Protein AF-A0A0G0ZU12-F1 (afdb_monomer)

Sequence (100 aa):
MITLVVSSPCIFLEGGSAYRLLNSIMEHTSPGGINLLIGFTNVGDFQKNPIAKTKLYPQKDYILELYKNNGFEVLKYNTKMGLTKSGEQQEKFFLLTRKN

Organism: NCBI:txid1619112

Secondary structure (DSSP, 8-state):
--------HHHHSBHHHHHHHHHHHHHHSPTT-EEEEEEEEEEEGGGG-GGGGTBT-PPTTHHHHHHHHTTEEEEEEEEEEEE-TTS-EEEEEEEEEEE-

Nearest PDB structures (foldseek):
  5xvq-assembly2_B  TM=6.645E-01  e=7.666E-04  Macaca mulatta
  6chh-assembly1_D  TM=6.342E-01  e=9.822E-04  Homo sapiens
  7ble-assembly1_A  TM=6.522E-01  e=1.425E-03  Homo sapiens
  7nbm-assembly4_D  TM=6.335E-01  e=1.613E-03  Homo sapiens
  6chh-assembly1_B-2  TM=6.332E-01  e=1.613E-03  Homo sapiens

InterPro domains:
  IPR015985 Tellurite resistance methyltransferase TehB-like domain [PF03848] (10-87)

Mean predicted aligned error: 6.4 Å

Structure (mmCIF, N/CA/C/O backbone):
data_AF-A0A0G0ZU12-F1
#
_entry.id   AF-A0A0G0ZU12-F1
#
loop_
_atom_site.group_PDB
_atom_site.id
_atom_site.type_symbol
_atom_site.label_atom_id
_atom_site.label_alt_id
_atom_site.label_comp_id
_atom_site.label_asym_id
_atom_site.label_entity_id
_atom_site.label_seq_id
_atom_site.pdbx_PDB_ins_code
_atom_site.Cartn_x
_atom_site.Cartn_y
_atom_site.Cartn_z
_atom_site.occupancy
_atom_site.B_iso_or_equiv
_atom_site.auth_seq_id
_atom_site.auth_comp_id
_atom_site.auth_asym_id
_atom_site.auth_atom_id
_atom_site.pdbx_PDB_model_num
ATOM 1 N N . MET A 1 1 ? -9.672 -8.131 16.511 1.00 44.28 1 MET A N 1
ATOM 2 C CA . MET A 1 1 ? -9.386 -9.030 15.372 1.00 44.28 1 MET A CA 1
ATOM 3 C C . MET A 1 1 ? -8.406 -8.305 14.463 1.00 44.28 1 MET A C 1
ATOM 5 O O . MET A 1 1 ? -8.706 -7.186 14.073 1.00 44.28 1 MET A O 1
ATOM 9 N N . ILE A 1 2 ? -7.214 -8.855 14.224 1.00 42.47 2 ILE A N 1
ATOM 10 C CA . ILE A 1 2 ? -6.239 -8.259 13.296 1.00 42.47 2 ILE A CA 1
ATOM 11 C C . ILE A 1 2 ? -6.469 -8.922 11.941 1.00 42.47 2 ILE A C 1
ATOM 13 O O . ILE A 1 2 ? -6.203 -10.114 11.800 1.00 42.47 2 ILE A O 1
ATOM 17 N N . THR A 1 3 ? -6.967 -8.174 10.959 1.00 45.72 3 THR A N 1
ATOM 18 C CA . THR A 1 3 ? -7.063 -8.666 9.582 1.00 45.72 3 THR A CA 1
ATOM 19 C C . THR A 1 3 ? -5.734 -8.394 8.890 1.00 45.72 3 THR A C 1
ATOM 21 O O . THR A 1 3 ? -5.523 -7.367 8.254 1.00 45.72 3 THR A O 1
ATOM 24 N N . LEU A 1 4 ? -4.784 -9.316 9.041 1.00 40.09 4 LEU A N 1
ATOM 25 C CA . LEU A 1 4 ? -3.506 -9.215 8.348 1.00 40.09 4 LEU A CA 1
ATOM 26 C C . LEU A 1 4 ? -3.704 -9.526 6.857 1.00 40.09 4 LEU A C 1
ATOM 28 O O . LEU A 1 4 ? -3.636 -10.681 6.444 1.00 40.09 4 LEU A O 1
ATOM 32 N N . VAL A 1 5 ? -3.917 -8.500 6.037 1.00 47.69 5 VAL A N 1
ATOM 33 C CA . VAL A 1 5 ? -3.925 -8.660 4.579 1.00 47.69 5 VAL A CA 1
ATOM 34 C C . VAL A 1 5 ? -2.545 -8.366 4.007 1.00 47.69 5 VAL A C 1
ATOM 36 O O . VAL A 1 5 ? -2.308 -7.282 3.493 1.00 47.69 5 VAL A O 1
ATOM 39 N N . VAL A 1 6 ? -1.633 -9.346 4.033 1.00 43.72 6 VAL A N 1
ATOM 40 C CA . VAL A 1 6 ? -0.395 -9.280 3.232 1.00 43.72 6 VAL A CA 1
ATOM 41 C C . VAL A 1 6 ? -0.780 -9.449 1.767 1.00 43.72 6 VAL A C 1
ATOM 43 O O . VAL A 1 6 ? -0.681 -10.526 1.186 1.00 43.72 6 VAL A O 1
ATOM 46 N N . SER A 1 7 ? -1.262 -8.377 1.154 1.00 44.22 7 SER A N 1
ATOM 47 C CA . SER A 1 7 ? -1.326 -8.322 -0.292 1.00 44.22 7 SER A CA 1
ATOM 48 C C . SER A 1 7 ? 0.041 -7.849 -0.780 1.00 44.22 7 SER A C 1
ATOM 50 O O . SER A 1 7 ? 0.556 -6.823 -0.339 1.00 44.22 7 SER A O 1
ATOM 52 N N . SER A 1 8 ? 0.619 -8.597 -1.717 1.00 43.03 8 SER A N 1
ATOM 53 C CA . SER A 1 8 ? 1.574 -8.078 -2.696 1.00 43.03 8 SER A CA 1
ATOM 54 C C . SER A 1 8 ? 0.784 -7.801 -3.983 1.00 43.03 8 SER A C 1
ATOM 56 O O . SER A 1 8 ? 1.006 -8.464 -4.998 1.00 43.03 8 SER A O 1
ATOM 58 N N . PRO A 1 9 ? -0.238 -6.917 -3.958 1.00 43.75 9 PRO A N 1
ATOM 59 C CA . PRO A 1 9 ? -1.220 -6.872 -5.035 1.00 43.75 9 PRO A CA 1
ATOM 60 C C . PRO A 1 9 ? -0.587 -6.337 -6.327 1.00 43.75 9 PRO A C 1
ATOM 62 O O . PRO A 1 9 ? -1.098 -6.573 -7.414 1.00 43.75 9 PRO A O 1
ATOM 65 N N . CYS A 1 10 ? 0.556 -5.654 -6.219 1.00 45.84 10 CYS A N 1
ATOM 66 C CA . CYS A 1 10 ? 1.112 -4.850 -7.296 1.00 45.84 10 CYS A CA 1
ATOM 67 C C . CYS A 1 10 ? 1.851 -5.637 -8.388 1.00 45.84 10 CYS A C 1
ATOM 69 O O . CYS A 1 10 ? 1.947 -5.152 -9.510 1.00 45.84 10 CYS A O 1
ATOM 71 N N . ILE A 1 11 ? 2.362 -6.845 -8.110 1.00 52.59 11 ILE A N 1
ATOM 72 C CA . ILE A 1 11 ? 3.121 -7.608 -9.126 1.00 52.59 11 ILE A CA 1
ATOM 73 C C . ILE A 1 11 ? 2.219 -8.569 -9.922 1.00 52.59 11 ILE A C 1
ATOM 75 O O . ILE A 1 11 ? 2.534 -8.886 -11.076 1.00 52.59 11 ILE A O 1
ATOM 79 N N . PHE A 1 12 ? 1.097 -9.018 -9.346 1.00 59.16 12 PHE A N 1
ATOM 80 C CA . PHE A 1 12 ? 0.334 -10.162 -9.868 1.00 59.16 12 PHE A CA 1
ATOM 81 C C . PHE A 1 12 ? -1.140 -9.889 -10.185 1.00 59.16 12 PHE A C 1
ATOM 83 O O . PHE A 1 12 ? -1.762 -10.734 -10.821 1.00 59.16 12 PHE A O 1
ATOM 90 N N . LEU A 1 13 ? -1.703 -8.743 -9.789 1.00 64.38 13 LEU A N 1
ATOM 91 C CA . LEU A 1 13 ? -3.097 -8.415 -10.094 1.00 64.38 13 LEU A CA 1
ATOM 92 C C . LEU A 1 13 ? -3.191 -7.430 -11.261 1.00 64.38 13 LEU A C 1
ATOM 94 O O . LEU A 1 13 ? -2.490 -6.413 -11.305 1.00 64.38 13 LEU A O 1
ATOM 98 N N . GLU A 1 14 ? -4.103 -7.720 -12.186 1.00 69.38 14 GLU A N 1
ATOM 99 C CA . GLU A 1 14 ? -4.560 -6.743 -13.172 1.00 69.38 14 GLU A CA 1
ATOM 100 C C . GLU A 1 14 ? -5.127 -5.514 -12.456 1.00 69.38 14 GLU A C 1
ATOM 102 O O . GLU A 1 14 ? -5.786 -5.647 -11.419 1.00 69.38 14 GLU A O 1
ATOM 107 N N . GLY A 1 15 ? -4.880 -4.320 -13.007 1.00 64.69 15 GLY A N 1
ATOM 108 C CA . GLY A 1 15 ? -5.213 -3.049 -12.353 1.00 64.69 15 GLY A CA 1
ATOM 109 C C . GLY A 1 15 ? -6.642 -3.008 -11.796 1.00 64.69 15 GLY A C 1
ATOM 110 O O . GLY A 1 15 ? -6.838 -2.762 -10.607 1.00 64.69 15 GLY A O 1
ATOM 111 N N . GLY A 1 16 ? -7.637 -3.345 -12.624 1.00 68.19 16 GLY A N 1
ATOM 112 C CA . GLY A 1 16 ? -9.049 -3.364 -12.219 1.00 68.19 16 GLY A CA 1
ATOM 113 C C . GLY A 1 16 ? -9.365 -4.358 -11.094 1.00 68.19 16 GLY A C 1
ATOM 114 O O . GLY A 1 16 ? -10.109 -4.029 -10.170 1.00 68.19 16 GLY A O 1
ATOM 115 N N . SER A 1 17 ? -8.771 -5.552 -11.132 1.00 73.12 17 SER A N 1
ATOM 116 C CA . SER A 1 17 ? -8.960 -6.596 -10.114 1.00 73.12 17 SER A CA 1
ATOM 117 C C . SER A 1 17 ? -8.334 -6.208 -8.777 1.00 73.12 17 SER A C 1
ATOM 119 O O . SER A 1 17 ? -8.909 -6.464 -7.720 1.00 73.12 17 SER A O 1
ATOM 121 N N . ALA A 1 18 ? -7.188 -5.529 -8.812 1.00 75.44 18 ALA A N 1
ATOM 122 C CA . ALA A 1 18 ? -6.506 -5.068 -7.613 1.00 75.44 18 ALA A CA 1
ATOM 123 C C . ALA A 1 18 ? -7.299 -3.977 -6.875 1.00 75.44 18 ALA A C 1
ATOM 125 O O . ALA A 1 18 ? -7.418 -4.033 -5.653 1.00 75.44 18 ALA A O 1
ATOM 126 N N . TYR A 1 19 ? -7.906 -3.032 -7.602 1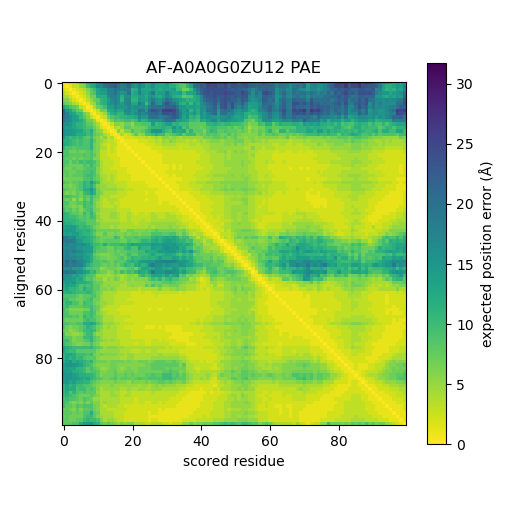.00 76.06 19 TYR A N 1
ATOM 127 C CA . TYR A 1 19 ? -8.783 -2.020 -7.000 1.00 76.06 19 TYR A CA 1
ATOM 128 C C . TYR A 1 19 ? -10.020 -2.634 -6.342 1.00 76.06 19 TYR A C 1
ATOM 130 O O . TYR A 1 19 ? -10.344 -2.294 -5.206 1.00 76.06 19 TYR A O 1
ATOM 138 N N . ARG A 1 20 ? -10.686 -3.576 -7.023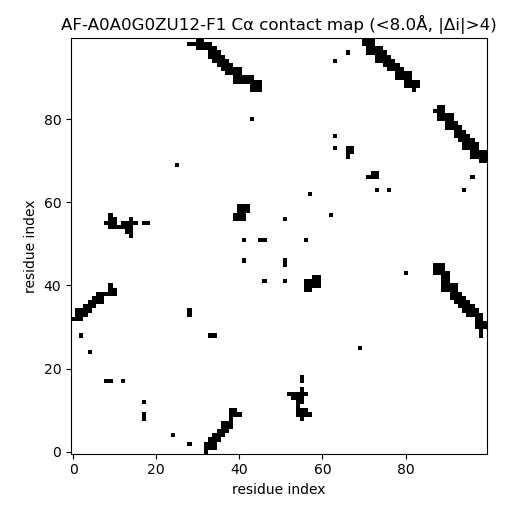 1.00 80.88 20 ARG A N 1
ATOM 139 C CA . ARG A 1 20 ? -11.845 -4.285 -6.453 1.00 80.88 20 ARG A CA 1
ATOM 140 C C . ARG A 1 20 ? -11.471 -5.060 -5.194 1.00 80.88 20 ARG A C 1
ATOM 142 O O . ARG A 1 20 ? -12.223 -5.035 -4.226 1.00 80.88 20 ARG A O 1
ATOM 149 N N . LEU A 1 21 ? -10.302 -5.702 -5.192 1.00 83.19 21 LEU A N 1
ATOM 150 C CA . LEU A 1 21 ? -9.794 -6.402 -4.018 1.00 83.19 21 LEU A CA 1
ATOM 151 C C . LEU A 1 21 ? -9.555 -5.438 -2.849 1.00 83.19 21 LEU A C 1
ATOM 153 O O . LEU A 1 21 ? -10.001 -5.718 -1.742 1.00 83.19 21 LEU A O 1
ATOM 157 N N . LEU A 1 22 ? -8.892 -4.301 -3.088 1.00 85.38 22 LEU A N 1
ATOM 158 C CA . LEU A 1 22 ? -8.647 -3.293 -2.050 1.00 85.38 22 LEU A CA 1
ATOM 159 C C . LEU A 1 22 ? -9.954 -2.753 -1.460 1.00 85.38 22 LEU A C 1
ATOM 161 O O . LEU A 1 22 ? -10.079 -2.685 -0.239 1.00 85.38 22 LEU A O 1
ATOM 165 N N . ASN A 1 23 ? -10.940 -2.440 -2.304 1.00 86.88 23 ASN A N 1
ATOM 166 C CA . ASN A 1 23 ? -12.257 -2.002 -1.841 1.00 86.88 23 ASN A CA 1
ATOM 167 C C . ASN A 1 23 ? -12.942 -3.082 -0.998 1.00 86.88 23 ASN A C 1
ATOM 169 O O . ASN A 1 23 ? -13.368 -2.801 0.117 1.00 86.88 23 ASN A O 1
ATOM 173 N N . SER A 1 24 ? -12.949 -4.330 -1.471 1.00 87.62 24 SER A N 1
ATOM 174 C CA . SER A 1 24 ? -13.527 -5.456 -0.733 1.00 87.62 24 SER A CA 1
ATOM 175 C C . SER A 1 24 ? -12.853 -5.658 0.632 1.00 87.62 24 SER A C 1
ATOM 177 O O . SER A 1 24 ? -13.545 -5.825 1.636 1.00 87.62 24 SER A O 1
ATOM 179 N N . ILE A 1 25 ? -11.521 -5.551 0.712 1.00 88.44 25 ILE A N 1
ATOM 180 C CA . ILE A 1 25 ? -10.782 -5.596 1.985 1.00 88.44 25 ILE A CA 1
ATOM 181 C C . ILE A 1 25 ? -11.236 -4.466 2.917 1.00 88.44 25 ILE A C 1
ATOM 183 O O . ILE A 1 25 ? -11.518 -4.715 4.090 1.00 88.44 25 ILE A O 1
ATOM 187 N N . MET A 1 26 ? -11.309 -3.228 2.421 1.00 89.81 26 MET A N 1
ATOM 188 C CA . MET A 1 26 ? -11.696 -2.065 3.227 1.00 89.81 26 MET A CA 1
ATOM 189 C C . MET A 1 26 ? -13.137 -2.175 3.745 1.00 89.81 26 MET A C 1
ATOM 191 O O . MET A 1 26 ? -13.393 -1.900 4.922 1.00 89.81 26 MET A O 1
ATOM 195 N N . GLU A 1 27 ? -14.062 -2.636 2.903 1.00 92.38 27 GLU A N 1
ATOM 196 C CA . GLU A 1 27 ? -15.466 -2.884 3.252 1.00 92.38 27 GLU A CA 1
ATOM 197 C C . GLU A 1 27 ? -15.594 -3.932 4.365 1.00 92.38 27 GLU A C 1
ATOM 199 O O . GLU A 1 27 ? -16.308 -3.705 5.340 1.00 92.38 27 GLU A O 1
ATOM 204 N N . HIS A 1 28 ? -14.831 -5.027 4.277 1.00 91.94 28 HIS A N 1
ATOM 205 C CA . HIS A 1 28 ? -14.885 -6.143 5.230 1.00 91.94 28 HIS A CA 1
ATOM 206 C C . HIS A 1 28 ? -13.990 -5.961 6.463 1.00 91.94 28 HIS A C 1
ATOM 208 O O . HIS A 1 28 ? -14.015 -6.782 7.381 1.00 91.94 28 HIS A O 1
ATOM 214 N N . THR A 1 29 ? -13.199 -4.890 6.528 1.00 87.56 29 THR A N 1
ATOM 215 C CA . THR A 1 29 ? -12.464 -4.546 7.747 1.00 87.56 29 THR A CA 1
ATOM 216 C C . THR A 1 29 ? -13.450 -3.977 8.770 1.00 87.56 29 THR A C 1
ATOM 218 O O . THR A 1 29 ? -14.180 -3.034 8.467 1.00 87.56 29 THR A O 1
ATOM 221 N N . SER A 1 30 ? -13.503 -4.531 9.981 1.00 91.69 30 SER A N 1
ATOM 222 C CA . SER A 1 30 ? -14.337 -3.991 11.069 1.00 91.69 30 SER A CA 1
ATOM 223 C C . SER A 1 30 ? -13.761 -2.677 11.629 1.00 91.69 30 SER A C 1
ATOM 225 O O . SER A 1 30 ? -12.549 -2.478 11.523 1.00 91.69 30 SER A O 1
ATOM 227 N N . PRO A 1 31 ? -14.568 -1.802 12.264 1.00 94.12 31 PRO A N 1
ATOM 228 C CA . PRO A 1 31 ? -14.049 -0.660 13.025 1.00 94.12 31 PRO A CA 1
ATOM 229 C C . PRO A 1 31 ? -12.994 -1.097 14.053 1.00 94.12 31 PRO A C 1
ATOM 231 O O . PRO A 1 31 ? -13.132 -2.138 14.700 1.00 94.12 31 PRO A O 1
ATOM 234 N N . GLY A 1 32 ? -11.895 -0.350 14.149 1.00 92.12 32 GLY A N 1
ATOM 235 C CA . GLY A 1 32 ? -10.702 -0.717 14.920 1.00 92.12 32 GLY A CA 1
ATOM 236 C C . GLY A 1 32 ? -9.823 -1.806 14.284 1.00 92.12 32 GLY A C 1
ATOM 237 O O . GLY A 1 32 ? -8.744 -2.100 14.803 1.00 92.12 32 GLY A O 1
ATOM 238 N N . GLY A 1 33 ? -10.247 -2.403 13.166 1.00 91.50 33 GLY A N 1
ATOM 239 C CA . GLY A 1 33 ? -9.476 -3.375 12.395 1.00 91.50 33 GLY A CA 1
ATOM 240 C C . GLY A 1 33 ? -8.248 -2.742 11.743 1.00 91.50 33 GLY A C 1
ATOM 241 O O . GLY A 1 33 ? -8.275 -1.582 11.336 1.00 91.50 33 GLY A O 1
ATOM 242 N N . ILE A 1 34 ? -7.163 -3.511 11.652 1.00 93.44 34 ILE A N 1
ATOM 243 C CA . ILE A 1 34 ? -5.863 -3.052 11.148 1.00 93.44 34 ILE A CA 1
ATOM 244 C C . ILE A 1 34 ? -5.587 -3.693 9.794 1.00 93.44 34 ILE A C 1
ATOM 246 O O . ILE A 1 34 ? -5.680 -4.912 9.691 1.00 93.44 34 ILE A O 1
ATOM 250 N N . ASN A 1 35 ? -5.164 -2.891 8.816 1.00 89.94 35 ASN A N 1
ATOM 251 C CA . ASN A 1 35 ? -4.697 -3.350 7.509 1.00 89.94 35 ASN A CA 1
ATOM 252 C C . ASN A 1 35 ? -3.209 -3.016 7.322 1.00 89.94 35 ASN A C 1
ATOM 254 O O . ASN A 1 35 ? -2.793 -1.873 7.521 1.00 89.94 35 ASN A O 1
ATOM 258 N N . LEU A 1 36 ? -2.415 -4.008 6.907 1.00 91.25 36 LEU A N 1
ATOM 259 C CA . LEU A 1 36 ? -0.997 -3.860 6.560 1.00 91.25 36 LEU A CA 1
ATOM 260 C C . LEU A 1 36 ? -0.794 -4.141 5.072 1.00 91.25 36 LEU A C 1
ATOM 262 O O . LEU A 1 36 ? -0.989 -5.266 4.644 1.00 91.25 36 LEU A O 1
ATOM 266 N N . LEU A 1 37 ? -0.325 -3.163 4.305 1.00 86.94 37 LEU A N 1
ATOM 267 C CA . LEU A 1 37 ? -0.077 -3.293 2.875 1.00 86.94 37 LEU A CA 1
ATOM 268 C C . LEU A 1 37 ? 1.405 -3.114 2.570 1.00 86.94 37 LEU A C 1
ATOM 270 O O . LEU A 1 37 ? 2.054 -2.196 3.076 1.00 86.94 37 LEU A O 1
ATOM 274 N N . ILE A 1 38 ? 1.930 -3.980 1.704 1.00 86.00 38 ILE A N 1
ATOM 275 C CA . ILE A 1 38 ? 3.305 -3.912 1.217 1.00 86.00 38 ILE A CA 1
ATOM 276 C C . ILE A 1 38 ? 3.289 -4.138 -0.292 1.00 86.00 38 ILE A C 1
ATOM 278 O O . ILE A 1 38 ? 2.987 -5.229 -0.768 1.00 86.00 38 ILE A O 1
ATOM 282 N N . GLY A 1 39 ? 3.660 -3.119 -1.057 1.00 82.06 39 GLY A N 1
ATOM 283 C CA . GLY A 1 39 ? 3.589 -3.178 -2.513 1.00 82.06 39 GLY A CA 1
ATOM 284 C C . GLY A 1 39 ? 4.668 -2.357 -3.194 1.00 82.06 39 GLY A C 1
ATOM 285 O O . GLY A 1 39 ? 5.559 -1.809 -2.547 1.00 82.06 39 GLY A O 1
ATOM 286 N N . PHE A 1 40 ? 4.577 -2.291 -4.515 1.00 84.38 40 PHE A N 1
ATOM 287 C CA . PHE A 1 40 ? 5.488 -1.539 -5.370 1.00 84.38 40 PHE A CA 1
ATOM 288 C C . PHE A 1 40 ? 4.702 -0.451 -6.087 1.00 84.38 40 PHE A C 1
ATOM 290 O O . PHE A 1 40 ? 3.579 -0.708 -6.516 1.00 84.38 40 PHE A O 1
ATOM 297 N N . THR A 1 41 ? 5.266 0.746 -6.212 1.00 84.06 41 THR A N 1
ATOM 298 C CA . THR A 1 41 ? 4.664 1.838 -6.987 1.00 84.06 41 THR A CA 1
ATOM 299 C C . THR A 1 41 ? 5.174 1.795 -8.430 1.00 84.06 41 THR A C 1
ATOM 301 O O . THR A 1 41 ? 6.007 0.959 -8.798 1.00 84.06 41 THR A O 1
ATOM 304 N N . ASN A 1 42 ? 4.666 2.683 -9.281 1.00 81.50 42 ASN A N 1
ATOM 305 C CA . ASN A 1 42 ? 5.206 2.882 -10.628 1.00 81.50 42 ASN A CA 1
ATOM 306 C C . ASN A 1 42 ? 6.431 3.815 -10.668 1.00 81.50 42 ASN A C 1
ATOM 308 O O . ASN A 1 42 ? 6.889 4.156 -11.754 1.00 81.50 42 ASN A O 1
ATOM 312 N N . VAL A 1 43 ? 6.957 4.249 -9.519 1.00 86.25 43 VAL A N 1
ATOM 313 C CA . VAL A 1 43 ? 8.125 5.135 -9.445 1.00 86.25 43 VAL A CA 1
ATOM 314 C C . VAL A 1 43 ? 9.411 4.337 -9.682 1.00 86.25 43 VAL A C 1
ATOM 316 O O . VAL A 1 43 ? 9.579 3.240 -9.144 1.00 86.25 43 VAL A O 1
ATOM 319 N N . GLY A 1 44 ? 10.328 4.909 -10.467 1.00 85.81 44 GLY A N 1
ATOM 320 C CA . GLY A 1 44 ? 11.580 4.283 -10.900 1.00 85.81 44 GLY A CA 1
ATOM 321 C C . GLY A 1 44 ? 11.542 3.905 -12.382 1.00 85.81 44 GLY A C 1
ATOM 322 O O . GLY A 1 44 ? 10.879 4.567 -13.184 1.00 85.81 44 GLY A O 1
ATOM 323 N N . ASP A 1 45 ? 12.203 2.809 -12.742 1.00 83.94 45 ASP A N 1
ATOM 324 C CA . ASP A 1 45 ? 12.294 2.324 -14.128 1.00 83.94 45 ASP A CA 1
ATOM 325 C C . ASP A 1 45 ? 10.931 1.858 -14.677 1.00 83.94 45 ASP A C 1
ATOM 327 O O . ASP A 1 45 ? 10.696 1.813 -15.887 1.00 83.94 45 ASP A O 1
ATOM 331 N N . PHE A 1 46 ? 9.975 1.590 -13.783 1.00 75.38 46 PHE A N 1
ATOM 332 C CA . PHE A 1 46 ? 8.615 1.173 -14.121 1.00 75.38 46 PHE A CA 1
ATOM 333 C C . PHE A 1 46 ? 7.703 2.309 -14.591 1.00 75.38 46 PHE A C 1
ATOM 335 O O . PHE A 1 46 ? 6.654 2.031 -15.171 1.00 75.38 46 PHE A O 1
ATOM 342 N N . GLN A 1 47 ? 8.098 3.576 -14.433 1.00 72.75 47 GLN A N 1
ATOM 343 C CA . GLN A 1 47 ? 7.259 4.716 -14.819 1.00 72.75 47 GLN A CA 1
ATOM 344 C C . GLN A 1 47 ? 7.000 4.762 -16.335 1.00 72.75 47 GLN A C 1
ATOM 346 O O . GLN A 1 47 ? 5.973 5.269 -16.786 1.00 72.75 47 GLN A O 1
ATOM 351 N N . LYS A 1 48 ? 7.929 4.208 -17.124 1.00 70.94 48 LYS A N 1
ATOM 352 C CA . LYS A 1 48 ? 7.867 4.137 -18.593 1.00 70.94 48 LYS A CA 1
ATOM 353 C C . LYS A 1 48 ? 7.539 2.733 -19.114 1.00 70.94 48 LYS A C 1
ATOM 355 O O . LYS A 1 48 ? 7.411 2.556 -20.324 1.00 70.94 48 LYS A O 1
ATOM 360 N N . ASN A 1 49 ? 7.402 1.740 -18.233 1.00 69.81 49 ASN A N 1
ATOM 361 C CA . ASN A 1 49 ? 7.204 0.350 -18.631 1.00 69.81 49 ASN A CA 1
ATOM 362 C C . ASN A 1 49 ? 5.745 0.125 -19.092 1.00 69.81 49 ASN A C 1
ATOM 364 O O . ASN A 1 49 ? 4.819 0.385 -18.322 1.00 69.81 49 ASN A O 1
ATOM 368 N N . PRO A 1 50 ? 5.493 -0.387 -20.313 1.00 66.88 50 PRO A N 1
ATOM 369 C CA . PRO A 1 50 ? 4.138 -0.673 -20.794 1.00 66.88 50 PRO A CA 1
ATOM 370 C C . PRO A 1 50 ? 3.360 -1.641 -19.892 1.00 66.88 50 PRO A C 1
ATOM 372 O O . PRO A 1 50 ? 2.148 -1.498 -19.744 1.00 66.88 50 PRO A O 1
ATOM 375 N N . ILE A 1 51 ? 4.055 -2.577 -19.232 1.00 66.50 51 ILE A N 1
ATOM 376 C CA . ILE A 1 51 ? 3.468 -3.546 -18.291 1.00 66.50 51 ILE A CA 1
ATOM 377 C C . ILE A 1 51 ? 2.914 -2.834 -17.049 1.00 66.50 51 ILE A C 1
ATOM 379 O O . ILE A 1 51 ? 1.956 -3.308 -16.431 1.00 66.50 51 ILE A O 1
ATOM 383 N N . ALA A 1 52 ? 3.453 -1.656 -16.713 1.00 61.69 52 ALA A N 1
ATOM 384 C CA . ALA A 1 52 ? 2.933 -0.854 -15.616 1.00 61.69 52 ALA A CA 1
ATOM 385 C C . ALA A 1 52 ? 1.507 -0.338 -15.874 1.00 61.69 52 ALA A C 1
ATOM 387 O O . ALA A 1 52 ? 0.809 0.004 -14.926 1.00 61.69 52 ALA A O 1
ATOM 388 N N . LYS A 1 53 ? 1.051 -0.327 -17.137 1.00 62.06 53 LYS A N 1
ATOM 389 C CA . LYS A 1 53 ? -0.324 0.041 -17.508 1.00 62.06 53 LYS A CA 1
ATOM 390 C C . LYS A 1 53 ? -1.322 -1.104 -17.329 1.00 62.06 53 LYS A C 1
ATOM 392 O O . LYS A 1 53 ? -2.508 -0.847 -17.163 1.00 62.06 53 LYS A O 1
ATOM 397 N N . THR A 1 54 ? -0.863 -2.355 -17.381 1.00 58.28 54 THR A N 1
ATOM 398 C CA . THR A 1 54 ? -1.726 -3.547 -17.280 1.00 58.28 54 THR A CA 1
ATOM 399 C C . THR A 1 54 ? -1.849 -4.081 -15.850 1.00 58.28 54 THR A C 1
ATOM 401 O O . THR A 1 54 ? -2.815 -4.765 -15.519 1.00 58.28 54 THR A O 1
ATOM 404 N N . LYS A 1 55 ? -0.884 -3.761 -14.982 1.00 65.62 55 LYS A N 1
ATOM 405 C CA . LYS A 1 55 ? -0.827 -4.204 -13.580 1.00 65.62 55 LYS A CA 1
ATOM 406 C C . LYS A 1 55 ? -1.057 -3.041 -12.620 1.00 65.62 55 LYS A C 1
ATOM 408 O O . LYS A 1 55 ? -0.855 -1.887 -12.989 1.00 65.62 55 LYS A O 1
ATOM 413 N N . LEU A 1 56 ? -1.439 -3.328 -11.374 1.00 64.88 56 LEU A N 1
ATOM 414 C CA . LEU A 1 56 ? -1.577 -2.289 -10.349 1.00 64.88 56 LEU A CA 1
ATOM 415 C C . LEU A 1 56 ? -0.208 -1.818 -9.829 1.00 64.88 56 LEU A C 1
ATOM 417 O O . LEU A 1 56 ? 0.220 -2.210 -8.745 1.00 64.88 56 LEU A O 1
ATOM 421 N N . TYR A 1 57 ? 0.443 -0.915 -10.554 1.00 71.12 57 TYR A N 1
ATOM 422 C CA . TYR A 1 57 ? 1.528 -0.105 -10.003 1.00 71.12 57 TYR A CA 1
ATOM 423 C C . TYR A 1 57 ? 0.982 1.290 -9.688 1.00 71.12 57 TYR A C 1
ATOM 425 O O . TYR A 1 57 ? 0.931 2.142 -10.579 1.00 71.12 57 TYR A O 1
ATOM 433 N N . PRO A 1 58 ? 0.502 1.527 -8.452 1.00 74.38 58 PRO A N 1
ATOM 434 C CA . PRO A 1 58 ? -0.059 2.815 -8.088 1.00 74.38 58 PRO A CA 1
ATOM 435 C C . PRO A 1 58 ? 0.989 3.913 -8.263 1.00 74.38 58 PRO A C 1
ATOM 437 O O . PRO A 1 58 ? 2.187 3.686 -8.072 1.00 74.38 58 PRO A O 1
ATOM 440 N N . GLN A 1 59 ? 0.521 5.115 -8.592 1.00 79.50 59 GLN A N 1
ATOM 441 C CA . GLN A 1 59 ? 1.343 6.306 -8.427 1.00 79.50 59 GLN A CA 1
ATOM 442 C C . GLN A 1 59 ? 1.753 6.462 -6.964 1.00 79.50 59 GLN A C 1
ATOM 444 O O . GLN A 1 59 ? 1.112 5.918 -6.056 1.00 79.50 59 GLN A O 1
ATOM 449 N N . LYS A 1 60 ? 2.825 7.222 -6.744 1.00 80.81 60 LYS A N 1
ATOM 450 C CA . LYS A 1 60 ? 3.257 7.591 -5.401 1.00 80.81 60 LYS A CA 1
ATOM 451 C C . LYS A 1 60 ? 2.076 8.139 -4.596 1.00 80.81 60 LYS A C 1
ATOM 453 O O . LYS A 1 60 ? 1.277 8.912 -5.116 1.00 80.81 60 LYS A O 1
ATOM 458 N N . ASP A 1 61 ? 1.958 7.688 -3.352 1.00 85.44 61 ASP A N 1
ATOM 459 C CA . ASP A 1 61 ? 0.944 8.110 -2.377 1.00 85.44 61 ASP A CA 1
ATOM 460 C C . ASP A 1 61 ? -0.523 7.815 -2.752 1.00 85.44 61 ASP A C 1
ATOM 462 O O . ASP A 1 61 ? -1.411 7.998 -1.926 1.00 85.44 61 ASP A O 1
ATOM 466 N N . TYR A 1 62 ? -0.814 7.243 -3.924 1.00 87.06 62 TYR A N 1
ATOM 467 C CA . TYR A 1 62 ? -2.191 6.926 -4.320 1.00 87.06 62 TYR A CA 1
ATOM 468 C C . TYR A 1 62 ? -2.892 5.993 -3.313 1.00 87.06 62 TYR A C 1
ATOM 470 O O . TYR A 1 62 ? -4.033 6.230 -2.925 1.00 87.06 62 TYR A O 1
ATOM 478 N N . ILE A 1 63 ? -2.212 4.930 -2.863 1.00 86.25 63 ILE A N 1
ATOM 479 C CA . ILE A 1 63 ? -2.784 3.964 -1.906 1.00 86.25 63 ILE A CA 1
ATOM 480 C C . ILE A 1 63 ? -2.991 4.609 -0.531 1.00 86.25 63 ILE A C 1
ATOM 482 O O . ILE A 1 63 ? -3.959 4.291 0.155 1.00 86.25 63 ILE A O 1
ATOM 486 N N . LEU A 1 64 ? -2.109 5.534 -0.142 1.00 91.19 64 LEU A N 1
ATOM 487 C CA . LEU A 1 64 ? -2.251 6.298 1.093 1.00 91.19 64 LEU A CA 1
ATOM 488 C C . LEU A 1 64 ? -3.545 7.120 1.065 1.00 91.19 64 LEU A C 1
ATOM 490 O O . LEU A 1 64 ? -4.352 7.028 1.989 1.00 91.19 64 LEU A O 1
ATOM 494 N N . GLU A 1 65 ? -3.752 7.886 -0.006 1.00 92.56 65 GLU A N 1
ATOM 495 C CA . GLU A 1 65 ? -4.937 8.732 -0.157 1.00 92.56 65 GLU A CA 1
ATOM 496 C C . GLU A 1 65 ? -6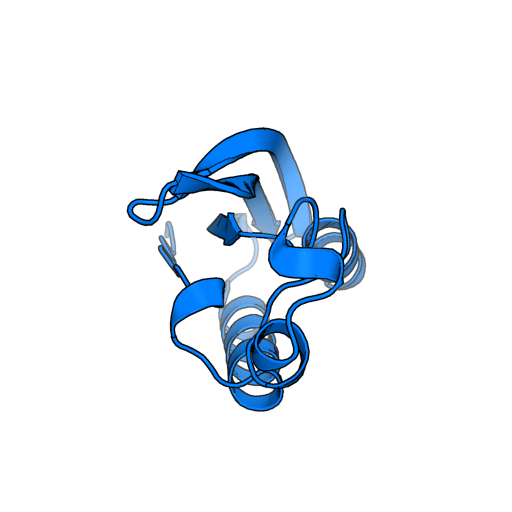.219 7.904 -0.308 1.00 92.56 65 GLU A C 1
ATOM 498 O O . GLU A 1 65 ? -7.242 8.250 0.279 1.00 92.56 65 GLU A O 1
ATOM 503 N N . LEU A 1 66 ? -6.162 6.756 -0.995 1.00 90.44 66 LEU A N 1
ATOM 504 C CA . LEU A 1 66 ? -7.287 5.822 -1.074 1.00 90.44 66 LEU A CA 1
ATOM 505 C C . LEU A 1 66 ? -7.769 5.396 0.322 1.00 90.44 66 LEU A C 1
ATOM 507 O O . LEU A 1 66 ? -8.965 5.463 0.596 1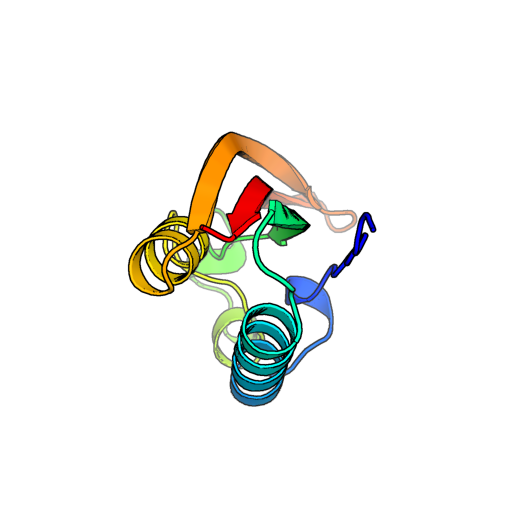.00 90.44 66 LEU A O 1
ATOM 511 N N . TYR A 1 67 ? -6.859 4.990 1.211 1.00 92.88 67 TYR A N 1
ATOM 512 C CA . TYR A 1 67 ? -7.221 4.550 2.562 1.00 92.88 67 TYR A CA 1
ATOM 513 C C . TYR A 1 67 ? -7.756 5.701 3.424 1.00 92.88 67 TYR A C 1
ATOM 515 O O . TYR A 1 67 ? -8.791 5.539 4.075 1.00 92.88 67 TYR A O 1
ATOM 523 N N . LYS A 1 68 ? -7.117 6.879 3.384 1.00 94.62 68 LYS A N 1
ATOM 524 C CA . LYS A 1 68 ? -7.603 8.072 4.102 1.00 94.62 68 LYS A CA 1
ATOM 525 C C . LYS A 1 68 ? -9.032 8.434 3.693 1.00 94.62 68 LYS A C 1
ATOM 527 O O . LYS A 1 68 ? -9.886 8.645 4.551 1.00 94.62 68 LYS A O 1
ATOM 532 N N . ASN A 1 69 ? -9.307 8.427 2.388 1.00 94.94 69 ASN A N 1
ATOM 533 C CA . ASN A 1 69 ? -10.624 8.752 1.838 1.00 94.94 69 ASN A CA 1
ATOM 534 C C . ASN A 1 69 ? -11.702 7.708 2.180 1.00 94.94 69 ASN A C 1
ATOM 536 O O . ASN A 1 69 ? -12.886 8.012 2.084 1.00 94.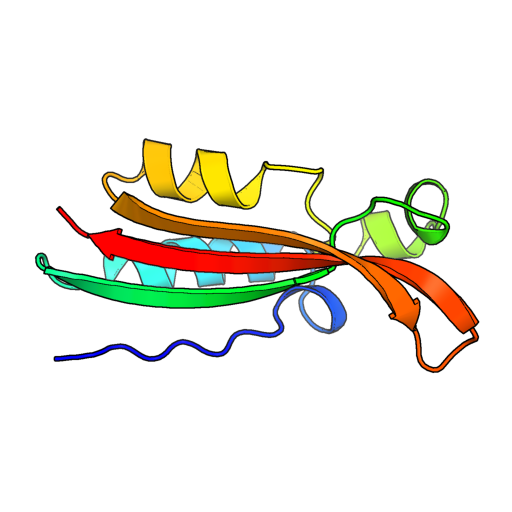94 69 ASN A O 1
ATOM 540 N N . ASN A 1 70 ? -11.313 6.501 2.606 1.00 95.00 70 ASN A N 1
ATOM 541 C CA . ASN A 1 70 ? -12.220 5.428 3.027 1.00 95.00 70 ASN A CA 1
ATOM 542 C C . ASN A 1 70 ? -12.330 5.295 4.558 1.00 95.00 70 ASN A C 1
ATOM 544 O O . ASN A 1 70 ? -12.729 4.247 5.066 1.00 95.00 70 ASN A O 1
ATOM 548 N N . GLY A 1 71 ? -11.976 6.345 5.307 1.00 95.75 71 GLY A N 1
ATOM 549 C CA . GLY A 1 71 ? -12.173 6.388 6.758 1.00 95.75 71 GLY A CA 1
ATOM 550 C C . GLY A 1 71 ? -11.150 5.577 7.555 1.00 95.75 71 GLY A C 1
ATOM 551 O O . GLY A 1 71 ? -11.448 5.140 8.665 1.00 95.75 71 GLY A O 1
ATOM 552 N N . PHE A 1 72 ? -9.953 5.366 7.006 1.00 96.06 72 PHE A N 1
ATOM 553 C CA . PHE A 1 72 ? -8.852 4.743 7.733 1.00 96.06 72 PHE A CA 1
ATOM 554 C C . PHE A 1 72 ? -7.880 5.792 8.283 1.00 96.06 72 PHE A C 1
ATOM 556 O O . PHE A 1 72 ? -7.416 6.682 7.572 1.00 96.06 72 PHE A O 1
ATOM 563 N N . GLU A 1 73 ? -7.503 5.631 9.545 1.00 97.00 73 GLU A N 1
ATOM 564 C CA . GLU A 1 73 ? -6.360 6.292 10.160 1.00 97.00 73 GLU A CA 1
ATOM 565 C C . GLU A 1 73 ? -5.053 5.641 9.691 1.00 97.00 73 GLU A C 1
ATOM 567 O O . GLU A 1 73 ? -4.913 4.415 9.661 1.00 97.00 73 GLU A O 1
ATOM 572 N N . VAL A 1 74 ? -4.059 6.463 9.356 1.00 96.25 74 VAL A N 1
ATOM 573 C CA . VAL A 1 74 ? -2.729 5.999 8.947 1.00 96.25 74 VAL A CA 1
ATOM 574 C C . VAL A 1 74 ? -1.824 5.927 10.170 1.00 96.25 74 VAL A C 1
ATOM 576 O O . VAL A 1 74 ? -1.399 6.950 10.695 1.00 96.25 74 VAL A O 1
ATOM 579 N N . LEU A 1 75 ? -1.487 4.709 10.592 1.00 96.31 75 LEU A N 1
ATOM 580 C CA . LEU A 1 75 ? -0.597 4.466 11.730 1.00 96.31 75 LEU A CA 1
ATOM 581 C C . LEU A 1 75 ? 0.880 4.557 11.331 1.00 96.31 75 LEU A C 1
ATOM 583 O O . LEU A 1 75 ? 1.721 4.995 12.113 1.00 96.31 75 LEU A O 1
ATOM 587 N N . LYS A 1 76 ? 1.218 4.101 10.119 1.00 95.62 76 LYS A N 1
ATOM 588 C CA . LYS A 1 76 ? 2.581 4.167 9.578 1.00 95.62 76 LYS A CA 1
ATOM 589 C C . LYS A 1 76 ? 2.560 4.145 8.059 1.00 95.62 76 LYS A C 1
ATOM 591 O O . LYS A 1 76 ? 1.899 3.301 7.465 1.00 95.62 76 LYS A O 1
ATOM 596 N N . TYR A 1 77 ? 3.349 5.014 7.440 1.00 94.75 77 TYR A N 1
ATOM 597 C CA . TYR A 1 77 ? 3.583 4.999 6.003 1.00 94.75 77 TYR A CA 1
ATOM 598 C C . TYR A 1 77 ? 5.043 5.324 5.705 1.00 94.75 77 TYR A C 1
ATOM 600 O O . TYR A 1 77 ? 5.590 6.289 6.239 1.00 94.75 77 TYR A O 1
ATOM 608 N N . ASN A 1 78 ? 5.687 4.507 4.879 1.00 94.12 78 ASN A N 1
ATOM 609 C CA . ASN A 1 78 ? 7.029 4.773 4.382 1.00 94.12 78 ASN A CA 1
ATOM 610 C C . ASN A 1 78 ? 7.224 4.188 2.987 1.00 94.12 78 ASN A C 1
ATOM 612 O O . ASN A 1 78 ? 6.715 3.112 2.661 1.00 94.12 78 ASN A O 1
ATOM 616 N N . THR A 1 79 ? 8.029 4.882 2.188 1.00 92.19 79 THR A N 1
ATOM 617 C CA . THR A 1 79 ? 8.486 4.397 0.889 1.00 92.19 79 THR A CA 1
ATOM 618 C C . THR A 1 79 ? 10.002 4.254 0.876 1.00 92.19 79 THR A C 1
ATOM 620 O O . THR A 1 79 ? 10.718 4.879 1.664 1.00 92.19 79 THR A O 1
ATOM 623 N N . LYS A 1 80 ? 10.507 3.358 0.028 1.00 93.38 80 LYS A N 1
ATOM 624 C CA . LYS A 1 80 ? 11.941 3.131 -0.151 1.00 93.38 80 LYS A CA 1
ATOM 625 C C . LYS A 1 80 ? 12.226 2.699 -1.584 1.00 93.38 80 LYS A C 1
ATOM 627 O O . LYS A 1 80 ? 11.621 1.746 -2.069 1.00 93.38 80 LYS A O 1
ATOM 632 N N . MET A 1 81 ? 13.196 3.352 -2.220 1.00 92.88 81 MET A N 1
ATOM 633 C CA . MET A 1 81 ? 13.766 2.890 -3.486 1.00 92.88 81 MET A CA 1
ATOM 634 C C . MET A 1 81 ? 14.591 1.619 -3.270 1.00 92.88 81 MET A C 1
ATOM 636 O O . MET A 1 81 ? 15.372 1.525 -2.318 1.00 92.88 81 MET A O 1
ATOM 640 N N . GLY A 1 82 ? 14.431 0.643 -4.157 1.00 89.25 82 GLY A N 1
ATOM 641 C CA . GLY A 1 82 ? 15.220 -0.582 -4.159 1.00 89.25 82 GLY A CA 1
ATOM 642 C C . GLY A 1 82 ? 15.349 -1.172 -5.555 1.00 89.25 82 GLY A C 1
ATOM 643 O O . GLY A 1 82 ? 14.737 -0.687 -6.502 1.00 89.25 82 GLY A O 1
ATOM 644 N N . LEU A 1 83 ? 16.158 -2.223 -5.667 1.00 86.12 83 LEU A N 1
ATOM 645 C CA . LEU A 1 83 ? 16.289 -3.004 -6.892 1.00 86.12 83 LEU A CA 1
ATOM 646 C C . LEU A 1 83 ? 15.321 -4.191 -6.854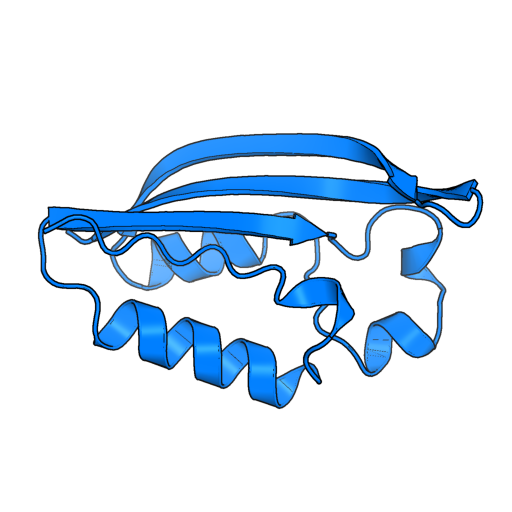 1.00 86.12 83 LEU A C 1
ATOM 648 O O . LEU A 1 83 ? 15.195 -4.867 -5.826 1.00 86.12 83 LEU A O 1
ATOM 652 N N . THR A 1 84 ? 14.642 -4.455 -7.968 1.00 80.69 84 THR A N 1
ATOM 653 C CA . THR A 1 84 ? 13.910 -5.706 -8.191 1.00 80.69 84 THR A CA 1
ATOM 654 C C . THR A 1 84 ? 14.894 -6.867 -8.380 1.00 80.69 84 THR A C 1
ATOM 656 O O . THR A 1 84 ? 16.103 -6.676 -8.515 1.00 80.69 84 THR A O 1
ATOM 659 N N . LYS A 1 85 ? 14.387 -8.107 -8.430 1.00 79.00 85 LYS A N 1
ATOM 660 C CA . LYS A 1 85 ? 15.227 -9.282 -8.740 1.00 79.00 85 LYS A CA 1
ATOM 661 C C . LYS A 1 85 ? 15.863 -9.209 -10.135 1.00 79.00 85 LYS A C 1
ATOM 663 O O . LYS A 1 85 ? 16.905 -9.815 -10.345 1.00 79.00 85 LYS A O 1
ATOM 668 N N . SER A 1 86 ? 15.237 -8.486 -11.061 1.00 80.44 86 SER A N 1
ATOM 669 C CA . SER A 1 86 ? 15.718 -8.214 -12.419 1.00 80.44 86 SER A CA 1
ATOM 670 C C . SER A 1 86 ? 16.698 -7.036 -12.492 1.00 80.44 86 SER A C 1
ATOM 672 O O . SER A 1 86 ? 17.215 -6.758 -13.568 1.00 80.44 86 SER A O 1
ATOM 674 N N . GLY A 1 87 ? 16.981 -6.359 -11.372 1.00 84.56 87 GLY A N 1
ATOM 675 C CA . GLY A 1 87 ? 17.913 -5.230 -11.314 1.00 84.56 87 GLY A CA 1
ATOM 676 C C . GLY A 1 87 ? 17.305 -3.875 -11.686 1.00 84.56 87 GLY A C 1
ATOM 677 O O . GLY A 1 87 ? 18.033 -2.891 -11.755 1.00 84.56 87 GLY A O 1
ATOM 678 N N . GLU A 1 88 ? 15.992 -3.799 -11.893 1.00 84.81 88 GLU A N 1
ATOM 679 C CA . GLU A 1 88 ? 15.289 -2.542 -12.169 1.00 84.81 88 GLU A CA 1
ATOM 680 C C . GLU A 1 88 ? 15.089 -1.761 -10.865 1.00 84.81 88 GLU A C 1
ATOM 682 O O . GLU A 1 88 ? 14.757 -2.340 -9.826 1.00 84.81 88 GLU A O 1
ATOM 687 N N . GLN A 1 89 ? 15.253 -0.44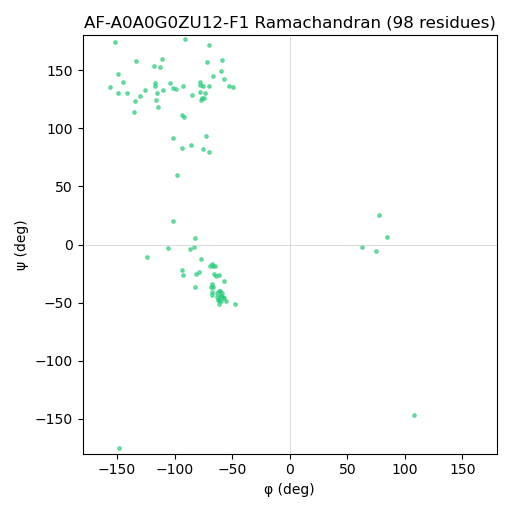1 -10.897 1.00 89.19 89 GLN A N 1
ATOM 688 C CA . GLN A 1 89 ? 14.926 0.411 -9.760 1.00 89.19 89 GLN A CA 1
ATOM 689 C C . GLN A 1 89 ? 13.415 0.591 -9.644 1.00 89.19 89 GLN A C 1
ATOM 691 O O . GLN A 1 89 ? 12.748 1.042 -10.577 1.00 89.19 89 GLN A O 1
ATOM 696 N N . GLN A 1 90 ? 12.873 0.293 -8.465 1.00 87.50 90 GLN A N 1
ATOM 697 C CA . GLN A 1 90 ? 11.459 0.469 -8.171 1.00 87.50 90 GLN A CA 1
ATOM 698 C C . GLN A 1 90 ? 11.241 0.906 -6.721 1.00 87.50 90 GLN A C 1
ATOM 700 O O . GLN A 1 90 ? 11.890 0.416 -5.792 1.00 87.50 90 GLN A O 1
ATOM 705 N N . GLU A 1 91 ? 10.304 1.827 -6.513 1.00 89.25 91 GLU A N 1
ATOM 706 C CA . GLU A 1 91 ? 9.888 2.219 -5.170 1.00 89.25 91 GLU A CA 1
ATOM 707 C C . GLU A 1 91 ? 8.937 1.174 -4.568 1.00 89.25 91 GLU A C 1
ATOM 709 O O . GLU A 1 91 ? 7.945 0.754 -5.168 1.00 89.25 91 GLU A O 1
AT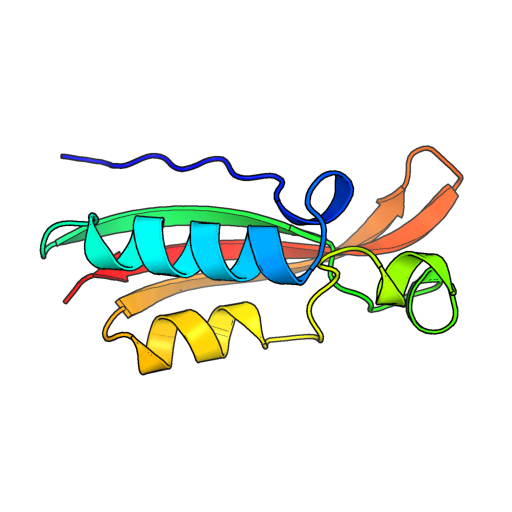OM 714 N N . LYS A 1 92 ? 9.237 0.771 -3.334 1.00 87.69 92 LYS A N 1
ATOM 715 C CA . LYS A 1 92 ? 8.390 -0.071 -2.493 1.00 87.69 92 LYS A CA 1
ATOM 716 C C . LYS A 1 92 ? 7.715 0.793 -1.434 1.00 87.69 92 LYS A C 1
ATOM 718 O O . LYS A 1 92 ? 8.377 1.632 -0.824 1.00 87.69 92 LYS A O 1
ATOM 723 N N . PHE A 1 93 ? 6.441 0.541 -1.155 1.00 87.88 93 PHE A N 1
ATOM 724 C CA . PHE A 1 93 ? 5.721 1.170 -0.050 1.00 87.88 93 PHE A CA 1
ATOM 725 C C . PHE A 1 93 ? 5.365 0.158 1.041 1.00 87.88 93 PHE A C 1
ATOM 727 O O . PHE A 1 93 ? 5.183 -1.038 0.788 1.00 87.88 93 PHE A O 1
ATOM 734 N N . PHE A 1 94 ? 5.250 0.664 2.262 1.00 90.88 94 PHE A N 1
ATOM 735 C CA . PHE A 1 94 ? 4.689 -0.023 3.415 1.00 90.88 94 PHE A CA 1
ATOM 736 C C . PHE A 1 94 ? 3.661 0.911 4.054 1.00 90.88 94 PHE A C 1
ATOM 738 O O . PHE A 1 94 ? 3.952 2.078 4.322 1.00 90.88 94 PHE A O 1
ATOM 745 N N . LEU A 1 95 ? 2.451 0.402 4.263 1.00 91.88 95 LEU A N 1
ATOM 746 C CA . LEU A 1 95 ? 1.324 1.154 4.800 1.00 91.88 95 LEU A CA 1
ATOM 747 C C . LEU A 1 95 ? 0.630 0.332 5.887 1.00 91.88 95 LEU A C 1
ATOM 749 O O . LEU A 1 95 ? 0.169 -0.774 5.630 1.00 91.88 95 LEU A O 1
ATOM 753 N N . LEU A 1 96 ? 0.528 0.893 7.086 1.00 94.12 96 LEU A N 1
ATOM 754 C CA . LEU A 1 96 ? -0.231 0.346 8.203 1.00 94.12 96 LEU A CA 1
ATOM 755 C C . LEU A 1 96 ? -1.359 1.315 8.547 1.00 94.12 96 LEU A C 1
ATOM 757 O O . LEU A 1 96 ? -1.107 2.491 8.816 1.00 94.12 96 LEU A O 1
ATOM 761 N N . THR A 1 97 ? -2.591 0.819 8.549 1.00 95.50 97 THR A N 1
ATOM 762 C CA . THR A 1 97 ? -3.798 1.624 8.769 1.00 95.50 97 THR A CA 1
ATOM 763 C C . THR A 1 97 ? -4.745 0.961 9.756 1.00 95.50 97 THR A C 1
ATOM 765 O O . THR A 1 97 ? -4.699 -0.256 9.938 1.00 95.50 97 THR A O 1
ATOM 768 N N . ARG A 1 98 ? -5.615 1.759 10.374 1.00 95.00 98 ARG A N 1
ATOM 769 C CA . ARG A 1 98 ? -6.701 1.321 11.253 1.00 95.00 98 ARG A CA 1
ATOM 770 C C . ARG A 1 98 ? -8.020 1.905 10.758 1.00 95.00 98 ARG A C 1
ATOM 772 O O . ARG A 1 98 ? -8.069 3.091 10.462 1.00 95.00 98 ARG A O 1
ATOM 779 N N . LYS A 1 99 ? -9.076 1.099 10.656 1.00 94.69 99 LYS A N 1
ATOM 780 C CA . LYS A 1 99 ? -10.410 1.603 10.299 1.00 94.69 99 LYS A CA 1
ATOM 781 C C . LYS A 1 99 ? -11.013 2.354 11.484 1.00 94.69 99 LYS A C 1
ATOM 783 O O . LYS A 1 99 ? -10.991 1.811 12.592 1.00 94.69 99 LYS A O 1
ATOM 788 N N . ASN A 1 100 ? -11.522 3.560 11.243 1.00 92.25 100 ASN A N 1
ATOM 789 C CA . ASN A 1 100 ? -12.274 4.320 12.243 1.00 92.25 100 ASN A CA 1
ATOM 790 C C . ASN A 1 100 ? -13.634 3.676 12.536 1.00 92.25 100 ASN A C 1
ATOM 792 O O . ASN A 1 100 ? -14.198 3.020 11.628 1.00 92.25 100 ASN A O 1
#

pLDDT: mean 79.99, std 15.73, range [40.09, 97.0]

Radius of gyration: 13.45 Å; Cα contacts (8 Å, |Δi|>4): 190; chains: 1; bounding box: 33×19×36 Å

Sol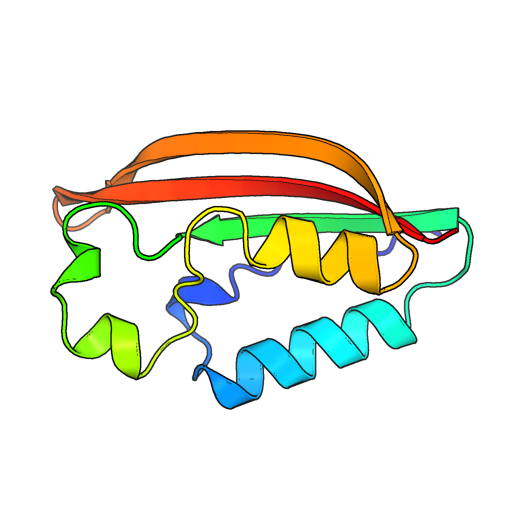vent-accessible surface area (backbone atoms only — not comparable to full-atom values): 5383 Å² total; per-residue (Å²): 119,77,52,79,47,83,43,62,47,26,86,78,26,45,37,72,60,36,53,54,49,53,50,52,52,60,69,71,48,50,70,72,16,38,44,43,42,43,41,42,37,23,46,58,64,39,63,78,38,73,66,43,75,56,25,30,34,43,57,82,63,45,67,58,52,53,41,47,77,69,51,29,47,79,79,44,75,51,73,47,80,42,67,48,99,88,66,45,44,33,28,34,40,41,39,34,31,32,31,96

Foldseek 3Di:
DEPEPADQQFPPPFQVRSVVVVVVVLVPADAQYKYKYKYWACPFPNVPPPVNNGTPRHHPCPVVVVQVVSQKDWPDKDKDWDADPVRTITIMIITMIGHD